Protein AF-A0A7S0AQV3-F1 (afdb_monomer_lite)

Radius of gyration: 21.34 Å; chains: 1; bounding box: 54×33×67 Å

Structure (mmCIF, N/CA/C/O backbone):
data_AF-A0A7S0AQV3-F1
#
_entry.id   AF-A0A7S0AQV3-F1
#
loop_
_atom_site.group_PDB
_atom_site.id
_atom_site.type_symbol
_atom_site.label_atom_id
_atom_site.label_alt_id
_atom_site.label_comp_id
_atom_site.label_asym_id
_atom_site.label_entity_id
_atom_site.label_seq_id
_atom_site.pdbx_PDB_ins_code
_atom_site.Cartn_x
_atom_site.Cartn_y
_atom_site.Cartn_z
_atom_site.occupancy
_atom_site.B_iso_or_equiv
_atom_site.auth_seq_id
_atom_site.auth_comp_id
_atom_site.auth_asym_id
_atom_site.auth_atom_id
_atom_site.pdbx_PDB_model_num
ATOM 1 N N . CYS A 1 1 ? 7.612 -0.243 1.350 1.00 32.38 1 CYS A N 1
ATOM 2 C CA . CYS A 1 1 ? 7.807 0.367 0.009 1.00 32.38 1 CYS A CA 1
ATOM 3 C C . CYS A 1 1 ? 8.891 1.450 0.050 1.00 32.38 1 CYS A C 1
ATOM 5 O O . CYS A 1 1 ? 8.571 2.613 -0.166 1.00 32.38 1 CYS A O 1
ATOM 7 N N . VAL A 1 2 ? 10.142 1.067 0.328 1.00 29.50 2 VAL A N 1
ATOM 8 C CA . VAL A 1 2 ? 11.289 1.998 0.429 1.00 29.50 2 VAL A CA 1
ATOM 9 C C . VAL A 1 2 ? 12.363 1.729 -0.646 1.00 29.50 2 VAL A C 1
ATOM 11 O O . VAL A 1 2 ? 13.181 2.593 -0.916 1.00 29.50 2 VAL A O 1
ATOM 14 N N . TYR A 1 3 ? 12.301 0.615 -1.382 1.00 33.31 3 TYR A N 1
ATOM 15 C CA . TYR A 1 3 ? 13.304 0.268 -2.403 1.00 33.31 3 TYR A CA 1
ATOM 16 C C . TYR A 1 3 ? 12.994 0.813 -3.810 1.00 33.31 3 TYR A C 1
ATOM 18 O O . TYR A 1 3 ? 12.842 0.055 -4.760 1.00 33.31 3 TYR A O 1
ATOM 26 N N . MET A 1 4 ? 12.879 2.136 -3.953 1.00 38.66 4 MET A N 1
ATOM 27 C CA . MET A 1 4 ? 12.979 2.804 -5.268 1.00 38.66 4 MET A CA 1
ATOM 28 C C . MET A 1 4 ? 13.816 4.094 -5.209 1.00 38.66 4 MET A C 1
ATOM 30 O O . MET A 1 4 ? 13.540 5.068 -5.901 1.00 38.66 4 MET A O 1
ATOM 34 N N . ILE A 1 5 ? 14.873 4.092 -4.396 1.00 45.81 5 ILE A N 1
ATOM 35 C CA . ILE A 1 5 ? 16.005 5.014 -4.548 1.00 45.81 5 ILE A CA 1
ATOM 36 C C . ILE A 1 5 ? 17.186 4.139 -4.957 1.00 45.81 5 ILE A C 1
ATOM 38 O O . ILE A 1 5 ? 17.877 3.578 -4.121 1.00 45.81 5 ILE A O 1
ATOM 42 N N . GLY A 1 6 ? 17.322 3.905 -6.255 1.00 38.25 6 GLY A N 1
ATOM 43 C CA . GLY A 1 6 ? 18.326 2.989 -6.795 1.00 38.25 6 GLY A CA 1
ATOM 44 C C . GLY A 1 6 ? 18.169 2.810 -8.298 1.00 38.25 6 GLY A C 1
ATOM 45 O O . GLY A 1 6 ? 18.190 1.694 -8.798 1.00 38.25 6 GLY A O 1
ATOM 46 N N . GLY A 1 7 ? 17.904 3.905 -9.011 1.00 33.47 7 GLY A N 1
ATOM 47 C CA . GLY A 1 7 ? 17.971 3.930 -10.466 1.00 33.47 7 GLY A CA 1
ATOM 48 C C . GLY A 1 7 ? 19.364 4.378 -10.876 1.00 33.47 7 GLY A C 1
ATOM 49 O O . GLY A 1 7 ? 19.662 5.568 -10.812 1.00 33.47 7 GLY A O 1
ATOM 50 N N . SER A 1 8 ? 20.216 3.431 -11.263 1.00 41.84 8 SER A N 1
ATOM 51 C CA . SER A 1 8 ? 21.506 3.720 -11.882 1.00 41.84 8 SER A CA 1
ATOM 52 C C . SER A 1 8 ? 21.294 4.415 -13.226 1.00 41.84 8 SER A C 1
ATOM 54 O O . SER A 1 8 ? 20.904 3.791 -14.209 1.00 41.84 8 SER A O 1
ATOM 56 N N . SER A 1 9 ? 21.596 5.705 -13.281 1.00 36.22 9 SER A N 1
ATOM 57 C CA . SER A 1 9 ? 21.890 6.425 -14.519 1.00 36.22 9 SER A CA 1
ATOM 58 C C . SER A 1 9 ? 23.035 7.379 -14.219 1.00 36.22 9 SER A C 1
ATOM 60 O O . SER A 1 9 ? 22.915 8.250 -13.361 1.00 36.22 9 SER A O 1
ATOM 62 N N . GLY A 1 10 ? 24.178 7.102 -14.844 1.00 33.75 10 GLY A N 1
ATOM 63 C CA . GLY A 1 10 ? 25.463 7.696 -14.515 1.00 33.75 10 GLY A CA 1
ATOM 64 C C . GLY A 1 10 ? 25.586 9.186 -14.814 1.00 33.75 10 GLY A C 1
ATOM 65 O O . GLY A 1 10 ? 24.783 9.778 -15.529 1.00 33.75 10 GLY A O 1
ATOM 66 N N . GLY A 1 11 ? 26.687 9.737 -14.301 1.00 33.75 11 GLY A N 1
ATOM 67 C CA . GLY A 1 11 ? 27.239 11.015 -14.738 1.00 33.75 11 GLY A CA 1
ATOM 68 C C . GLY A 1 11 ? 27.010 12.173 -13.775 1.00 33.75 11 GLY A C 1
ATOM 69 O O . GLY A 1 11 ? 26.167 13.014 -14.035 1.00 33.75 11 GLY A O 1
ATOM 70 N N . GLY A 1 12 ? 27.820 12.210 -12.710 1.00 37.28 12 GLY A N 1
ATOM 71 C CA . GLY A 1 12 ? 28.396 13.415 -12.096 1.00 37.28 12 GLY A CA 1
ATOM 72 C C . GLY A 1 12 ? 27.484 14.588 -11.716 1.00 37.28 12 GLY A C 1
ATOM 73 O O . GLY A 1 12 ? 27.085 15.368 -12.571 1.00 37.28 12 GLY A O 1
ATOM 74 N N . GLY A 1 13 ? 27.349 14.823 -10.407 1.00 37.41 13 GLY A N 1
ATOM 75 C CA . GLY A 1 13 ? 27.073 16.160 -9.872 1.00 37.41 13 GLY A CA 1
ATOM 76 C C . GLY A 1 13 ? 26.038 16.203 -8.753 1.00 37.41 13 GLY A C 1
ATOM 77 O O . GLY A 1 13 ? 24.846 16.191 -9.019 1.00 37.41 13 GLY A O 1
ATOM 78 N N . ASP A 1 14 ? 26.549 16.363 -7.533 1.00 39.59 14 ASP A N 1
ATOM 79 C CA . ASP A 1 14 ? 25.884 16.880 -6.331 1.00 39.59 14 ASP A CA 1
ATOM 80 C C . ASP A 1 14 ? 24.923 15.948 -5.564 1.00 39.59 14 ASP A C 1
ATOM 82 O O . ASP A 1 14 ? 23.832 15.588 -6.000 1.00 39.59 14 ASP A O 1
ATOM 86 N N . GLY A 1 15 ? 25.346 15.589 -4.346 1.00 46.06 15 GLY A N 1
ATOM 87 C CA . GLY A 1 15 ? 24.608 14.798 -3.356 1.00 46.06 15 GLY A CA 1
ATOM 88 C C . GLY A 1 15 ? 23.471 15.572 -2.684 1.00 46.06 15 GLY A C 1
ATOM 89 O O . GLY A 1 15 ? 23.308 15.512 -1.466 1.00 46.06 15 GLY A O 1
ATOM 90 N N . GLY A 1 16 ? 22.695 16.321 -3.464 1.00 49.47 16 GLY A N 1
ATOM 91 C CA . GLY A 1 16 ? 21.478 16.967 -3.000 1.00 49.47 16 GLY A CA 1
ATOM 92 C C . GLY A 1 16 ? 20.355 15.943 -2.888 1.00 49.47 16 GLY A C 1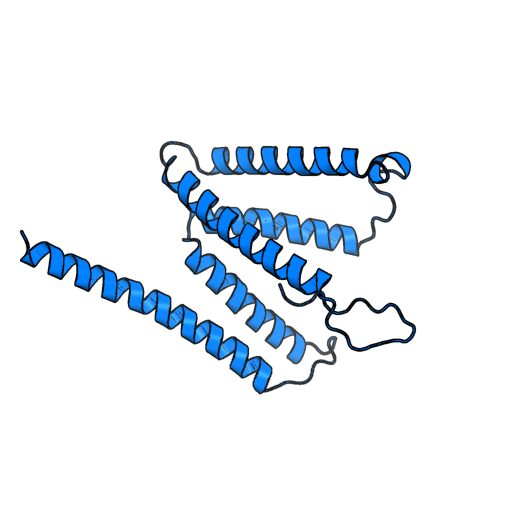
ATOM 93 O O . GLY A 1 16 ? 20.052 15.231 -3.845 1.00 49.47 16 GLY A O 1
ATOM 94 N N . ILE A 1 17 ? 19.703 15.875 -1.726 1.00 62.53 17 ILE A N 1
ATOM 95 C CA . ILE A 1 17 ? 18.463 15.108 -1.579 1.00 62.53 17 ILE A CA 1
ATOM 96 C C . ILE A 1 17 ? 17.492 15.641 -2.643 1.00 62.53 17 ILE A C 1
ATOM 98 O O . ILE A 1 17 ? 17.210 16.842 -2.632 1.00 62.53 17 ILE A O 1
ATOM 102 N N . PRO A 1 18 ? 16.968 14.812 -3.563 1.00 75.88 18 PRO A N 1
ATOM 103 C CA . PRO A 1 18 ? 16.052 15.285 -4.588 1.00 75.88 18 PRO A CA 1
ATOM 104 C C . PRO A 1 18 ? 14.748 15.713 -3.908 1.00 75.88 18 PRO A C 1
ATOM 106 O O . PRO A 1 18 ? 13.862 14.893 -3.665 1.00 75.88 18 PRO A O 1
ATOM 109 N N . ILE A 1 19 ? 14.633 17.003 -3.575 1.00 81.38 19 ILE A N 1
ATOM 110 C CA . ILE A 1 19 ? 13.515 17.595 -2.818 1.00 81.38 19 ILE A CA 1
ATOM 111 C C . ILE A 1 19 ? 12.176 17.237 -3.471 1.00 81.38 19 ILE A C 1
ATOM 113 O O . ILE A 1 19 ? 11.218 16.885 -2.784 1.00 81.38 19 ILE A O 1
ATOM 117 N N . MET A 1 20 ? 12.132 17.229 -4.806 1.00 78.00 20 MET A N 1
ATOM 118 C CA . MET A 1 20 ? 10.951 16.819 -5.566 1.00 78.00 20 MET A CA 1
ATOM 119 C C . MET A 1 20 ? 10.566 15.350 -5.316 1.00 78.00 20 MET A C 1
ATOM 121 O O . MET A 1 20 ? 9.386 15.019 -5.211 1.00 78.00 20 MET A O 1
ATOM 125 N N . GLY A 1 21 ? 11.554 14.464 -5.164 1.00 81.31 21 GLY A N 1
ATOM 126 C CA . GLY A 1 21 ? 11.341 13.068 -4.785 1.00 81.31 21 GLY A CA 1
ATOM 127 C C . GLY A 1 21 ? 10.779 12.940 -3.369 1.00 81.31 21 GLY A C 1
ATOM 128 O O . GLY A 1 21 ? 9.803 12.222 -3.162 1.00 81.31 21 GLY A O 1
ATOM 129 N N . VAL A 1 22 ? 11.327 13.691 -2.410 1.00 82.75 22 VAL A N 1
ATOM 130 C CA . VAL A 1 22 ? 10.851 13.689 -1.014 1.00 82.75 22 VAL A CA 1
ATOM 131 C C . VAL A 1 22 ? 9.403 14.172 -0.919 1.00 82.75 22 VAL A C 1
ATOM 133 O O . VAL A 1 22 ? 8.578 13.510 -0.289 1.00 82.75 22 VAL A O 1
ATOM 136 N N . ILE A 1 23 ? 9.062 15.277 -1.589 1.00 85.62 23 ILE A N 1
ATOM 137 C CA . ILE A 1 23 ? 7.692 15.812 -1.618 1.00 85.62 23 ILE A CA 1
ATOM 138 C C . ILE A 1 23 ? 6.726 14.789 -2.224 1.00 85.62 23 ILE A C 1
ATOM 140 O O . ILE A 1 23 ? 5.673 14.523 -1.644 1.00 85.62 23 ILE A O 1
ATOM 144 N N . ASN A 1 24 ? 7.097 14.159 -3.343 1.00 79.62 24 ASN A N 1
ATOM 145 C CA . ASN A 1 24 ? 6.271 13.128 -3.970 1.00 79.62 24 ASN A CA 1
ATOM 146 C C . ASN A 1 24 ? 6.055 11.918 -3.051 1.00 79.62 24 ASN A C 1
ATOM 148 O O . ASN A 1 24 ? 4.949 11.379 -3.000 1.00 79.62 24 ASN A O 1
ATOM 152 N N . VAL A 1 25 ? 7.071 11.508 -2.286 1.00 80.25 25 VAL A N 1
ATOM 153 C CA . VAL A 1 25 ? 6.940 10.420 -1.308 1.00 80.25 25 VAL A CA 1
ATOM 154 C C . VAL A 1 25 ? 5.984 10.811 -0.181 1.00 80.25 25 VAL A C 1
ATOM 156 O O . VAL A 1 25 ? 5.071 10.041 0.120 1.00 80.25 25 VAL A O 1
ATOM 159 N N . LEU A 1 26 ? 6.136 12.000 0.408 1.00 82.31 26 LEU A N 1
ATOM 160 C CA . LEU A 1 26 ? 5.265 12.476 1.489 1.00 82.31 26 LEU A CA 1
ATOM 161 C C . LEU A 1 26 ? 3.811 12.624 1.035 1.00 82.31 26 LEU A C 1
ATOM 163 O O . LEU A 1 26 ? 2.892 12.169 1.723 1.00 82.31 26 LEU A O 1
ATOM 167 N N . LEU A 1 27 ? 3.594 13.200 -0.148 1.00 84.38 27 LEU A N 1
ATOM 168 C CA . LEU A 1 27 ? 2.265 13.341 -0.734 1.00 84.38 27 LEU A CA 1
ATOM 169 C C . LEU A 1 27 ? 1.642 11.969 -0.998 1.00 84.38 27 LEU A C 1
ATOM 171 O O . LEU A 1 27 ? 0.506 11.714 -0.600 1.00 84.38 27 LEU A O 1
ATOM 175 N N . LYS A 1 28 ? 2.408 11.040 -1.577 1.00 85.56 28 LYS A N 1
ATOM 176 C CA . LYS A 1 28 ? 1.954 9.670 -1.826 1.00 85.56 28 LYS A CA 1
ATOM 177 C C . LYS A 1 28 ? 1.598 8.935 -0.535 1.00 85.56 28 LYS A C 1
ATOM 179 O O . LYS A 1 28 ? 0.583 8.244 -0.502 1.00 85.56 28 LYS A O 1
ATOM 184 N N . VAL A 1 29 ? 2.393 9.071 0.527 1.00 82.69 29 VAL A N 1
ATOM 185 C CA . VAL A 1 29 ? 2.085 8.472 1.838 1.00 82.69 29 VAL A CA 1
ATOM 186 C C . VAL A 1 29 ? 0.800 9.069 2.410 1.00 82.69 29 VAL A C 1
ATOM 188 O O . VAL A 1 29 ? -0.085 8.319 2.818 1.00 82.69 29 VAL A O 1
ATOM 191 N N . THR A 1 30 ? 0.650 10.392 2.361 1.00 84.94 30 THR A N 1
ATOM 192 C CA . THR A 1 30 ? -0.533 11.094 2.880 1.00 84.94 30 THR A CA 1
ATOM 193 C C . THR A 1 30 ? -1.807 10.663 2.152 1.00 84.94 30 THR A C 1
ATOM 195 O O . THR A 1 30 ? -2.769 10.235 2.790 1.00 84.94 30 THR A O 1
ATOM 198 N N . VAL A 1 31 ? -1.794 10.683 0.815 1.00 83.94 31 VAL A N 1
ATOM 199 C CA . VAL A 1 31 ? -2.927 10.252 -0.021 1.00 83.94 31 VAL A CA 1
ATOM 200 C C . VAL A 1 31 ? -3.230 8.766 0.186 1.00 83.94 31 VAL A C 1
ATOM 202 O O . VAL A 1 31 ? -4.393 8.385 0.293 1.00 83.94 31 VAL A O 1
ATOM 205 N N . SER A 1 32 ? -2.204 7.918 0.306 1.00 80.94 32 SER A N 1
ATOM 206 C CA . SER A 1 32 ? -2.373 6.482 0.562 1.00 80.94 32 SER A CA 1
ATOM 207 C C . SER A 1 32 ? -3.019 6.202 1.923 1.00 80.94 32 SER A C 1
ATOM 209 O O . SER A 1 32 ? -3.897 5.343 2.022 1.00 80.94 32 SER A O 1
ATOM 211 N N . CYS A 1 33 ? -2.611 6.912 2.978 1.00 81.50 33 CYS A N 1
ATOM 212 C CA . CYS A 1 33 ? -3.213 6.786 4.306 1.00 81.50 33 CYS A CA 1
ATOM 213 C C . CYS A 1 33 ? -4.654 7.303 4.314 1.00 81.50 33 CYS A C 1
ATOM 215 O O . CYS A 1 33 ? -5.542 6.619 4.817 1.00 81.50 33 CYS A O 1
ATOM 217 N N . PHE A 1 34 ? -4.905 8.458 3.696 1.00 82.44 34 PHE A N 1
ATOM 218 C CA . PHE A 1 34 ? -6.246 9.026 3.586 1.00 82.44 34 PHE A CA 1
ATOM 219 C C . PHE A 1 34 ? -7.204 8.107 2.816 1.00 82.44 34 PHE A C 1
ATOM 221 O O . PHE A 1 34 ? -8.298 7.816 3.291 1.00 82.44 34 PHE A O 1
ATOM 228 N N . CYS A 1 35 ? -6.762 7.567 1.677 1.00 81.38 35 CYS A N 1
ATOM 229 C CA . CYS A 1 35 ? -7.524 6.604 0.884 1.00 81.38 35 CYS A CA 1
ATOM 230 C C . CYS A 1 35 ? -7.846 5.330 1.678 1.00 81.38 35 CYS A C 1
ATOM 232 O O . CYS A 1 35 ? -8.969 4.832 1.616 1.00 81.38 35 CYS A O 1
ATOM 234 N N . ALA A 1 36 ? -6.894 4.826 2.470 1.00 77.44 36 ALA A N 1
ATOM 235 C CA . ALA A 1 36 ? -7.121 3.659 3.315 1.00 77.44 36 ALA A CA 1
ATOM 236 C C . ALA A 1 36 ? -8.169 3.922 4.403 1.00 77.44 36 ALA A C 1
ATOM 238 O O . ALA A 1 36 ? -9.030 3.077 4.613 1.00 77.44 36 ALA A O 1
ATOM 239 N N . VAL A 1 37 ? -8.123 5.087 5.056 1.00 80.25 37 VAL A N 1
ATOM 240 C CA . VAL A 1 37 ? -9.099 5.473 6.088 1.00 80.25 37 VAL A CA 1
ATOM 241 C C . VAL A 1 37 ? -10.484 5.701 5.486 1.00 80.25 37 VAL A C 1
ATOM 243 O O . VAL A 1 37 ? -11.473 5.247 6.053 1.00 80.25 37 VAL A O 1
ATOM 246 N N . LEU A 1 38 ? -10.574 6.364 4.329 1.00 81.00 38 LEU A N 1
ATOM 247 C CA . LEU A 1 38 ? -11.848 6.536 3.631 1.00 81.00 38 LEU A CA 1
ATOM 248 C C . LEU A 1 38 ? -12.430 5.202 3.166 1.00 81.00 38 LEU A C 1
ATOM 250 O O . LEU A 1 38 ? -13.623 4.985 3.340 1.00 81.00 38 LEU A O 1
ATOM 254 N N . SER A 1 39 ? -11.607 4.309 2.611 1.00 76.56 39 SER A N 1
ATOM 255 C CA . SER A 1 39 ? -12.063 2.982 2.176 1.00 76.56 39 SER A CA 1
ATOM 256 C C . SER A 1 39 ? -12.574 2.168 3.364 1.00 76.56 39 SER A C 1
ATOM 258 O O . SER A 1 39 ? -13.679 1.649 3.309 1.00 76.56 39 SER A O 1
ATOM 260 N N . ASP A 1 40 ? -11.820 2.140 4.467 1.00 75.50 40 ASP A N 1
ATOM 261 C CA . ASP A 1 40 ? -12.208 1.481 5.721 1.00 75.50 40 ASP A CA 1
ATOM 262 C C . ASP A 1 40 ? -13.533 2.050 6.273 1.00 75.50 40 ASP A C 1
ATOM 264 O O . ASP A 1 40 ? -14.428 1.305 6.668 1.00 75.50 40 ASP A O 1
ATOM 268 N N . LYS A 1 41 ? -13.716 3.378 6.215 1.00 78.75 41 LYS A N 1
ATOM 269 C CA . LYS A 1 41 ? -14.971 4.038 6.597 1.00 78.75 41 LYS A CA 1
ATOM 270 C C . LYS A 1 41 ? -16.139 3.628 5.694 1.00 78.75 41 LYS A C 1
ATOM 272 O O . LYS A 1 41 ? -17.151 3.161 6.200 1.00 78.75 41 LYS A O 1
ATOM 277 N N . PHE A 1 42 ? -16.011 3.776 4.374 1.00 76.56 42 PHE A N 1
ATOM 278 C CA . PHE A 1 42 ? -17.106 3.479 3.446 1.00 76.56 42 PHE A CA 1
ATOM 279 C C . PHE A 1 42 ? -17.483 1.993 3.449 1.00 76.56 42 PHE A C 1
ATOM 281 O O . PHE A 1 42 ? -18.667 1.675 3.432 1.00 76.56 42 PHE A O 1
ATOM 288 N N . MET A 1 43 ? -16.514 1.082 3.573 1.00 71.38 43 MET A N 1
ATOM 289 C CA . MET A 1 43 ? -16.796 -0.356 3.678 1.00 71.38 43 MET A CA 1
ATOM 290 C C . MET A 1 43 ? -17.565 -0.717 4.959 1.00 71.38 43 MET A C 1
ATOM 292 O O . MET A 1 43 ? -18.317 -1.689 4.982 1.00 71.38 43 MET A O 1
ATOM 296 N N . LYS A 1 44 ? -17.417 0.078 6.027 1.00 71.56 44 LYS A N 1
ATOM 297 C CA . LYS A 1 44 ? -18.148 -0.090 7.293 1.00 71.56 44 LYS A CA 1
ATOM 298 C C . LYS A 1 44 ? -19.475 0.666 7.357 1.00 71.56 44 LYS A C 1
ATOM 300 O O . LYS A 1 44 ? -20.344 0.240 8.116 1.00 71.56 44 LYS A O 1
ATOM 305 N N . ASP A 1 45 ? -19.624 1.759 6.615 1.00 73.44 45 ASP A N 1
ATOM 306 C CA . ASP A 1 45 ? -20.870 2.530 6.537 1.00 73.44 45 ASP A CA 1
ATOM 307 C C . ASP A 1 45 ? -21.905 1.822 5.640 1.00 73.44 45 ASP A C 1
ATOM 309 O O . ASP A 1 45 ? -23.095 1.855 5.937 1.00 73.44 45 ASP A O 1
ATOM 313 N N . TYR A 1 46 ? -21.461 1.099 4.606 1.00 69.06 46 TYR A N 1
ATOM 314 C CA . TYR A 1 46 ? -22.318 0.336 3.686 1.00 69.06 46 TYR A CA 1
ATOM 315 C C . TYR A 1 46 ? -22.344 -1.171 4.002 1.00 69.06 46 TYR A C 1
ATOM 317 O O . TYR A 1 46 ? -22.212 -2.007 3.112 1.00 69.06 46 TYR A O 1
ATOM 325 N N . LYS A 1 47 ? -22.501 -1.552 5.276 1.00 64.12 47 LYS A N 1
ATOM 326 C CA . LYS A 1 47 ? -22.515 -2.973 5.706 1.00 64.12 47 LYS A CA 1
ATOM 327 C C . LYS A 1 47 ? -23.602 -3.829 5.055 1.00 64.12 47 LYS A C 1
ATOM 329 O O . LYS A 1 47 ? -23.459 -5.049 5.024 1.00 64.12 47 LYS A O 1
ATOM 334 N N . ASP A 1 48 ? -24.673 -3.201 4.583 1.00 64.75 48 ASP A N 1
ATOM 335 C CA . ASP A 1 48 ? -25.794 -3.882 3.936 1.00 64.75 48 ASP A CA 1
ATOM 336 C C . ASP A 1 48 ? -25.461 -4.346 2.510 1.00 64.75 48 ASP A C 1
ATOM 338 O O . ASP A 1 48 ? -26.123 -5.235 1.974 1.00 64.75 48 ASP A O 1
ATOM 342 N N . GLU A 1 49 ? -24.414 -3.788 1.893 1.00 66.88 49 GLU A N 1
ATOM 343 C CA . GLU A 1 49 ? -23.962 -4.206 0.573 1.00 66.88 49 GLU A CA 1
ATOM 344 C C . GLU A 1 49 ? -22.859 -5.267 0.665 1.00 66.88 49 GLU A C 1
ATOM 346 O O . GLU A 1 49 ? -21.947 -5.172 1.492 1.00 66.88 49 GLU A O 1
ATOM 351 N N . PRO A 1 50 ? -22.870 -6.278 -0.218 1.00 73.19 50 PRO A N 1
ATOM 352 C CA . PRO A 1 50 ? -21.828 -7.282 -0.200 1.00 73.19 50 PRO A CA 1
ATOM 353 C C . PRO A 1 50 ? -20.466 -6.683 -0.562 1.00 73.19 50 PRO A C 1
ATOM 355 O O . PRO A 1 50 ? -20.320 -5.998 -1.576 1.00 73.19 50 PRO A O 1
ATOM 358 N N . ILE A 1 51 ? -19.436 -7.040 0.208 1.00 69.88 51 ILE A N 1
ATOM 359 C CA . ILE A 1 51 ? -18.050 -6.559 0.057 1.00 69.88 51 ILE A CA 1
ATOM 360 C C . ILE A 1 51 ? -17.538 -6.674 -1.392 1.00 69.88 51 ILE A C 1
ATOM 362 O O . ILE A 1 51 ? -16.823 -5.801 -1.878 1.00 69.88 51 ILE A O 1
ATOM 366 N N . TYR A 1 52 ? -17.923 -7.726 -2.120 1.00 71.88 52 TYR A N 1
ATOM 367 C CA . TYR A 1 52 ? -17.519 -7.918 -3.516 1.00 71.88 52 TYR A CA 1
ATOM 368 C C . TYR A 1 52 ? -18.058 -6.836 -4.465 1.00 71.88 52 TYR A C 1
ATOM 370 O O . TYR A 1 52 ? -17.367 -6.479 -5.418 1.00 71.88 52 TYR A O 1
ATOM 378 N N . VAL A 1 53 ? -19.237 -6.266 -4.201 1.00 76.25 53 VAL A N 1
ATOM 379 C CA . VAL A 1 53 ? -19.814 -5.183 -5.014 1.00 76.25 53 VAL A CA 1
ATOM 380 C C . VAL A 1 53 ? -19.025 -3.888 -4.814 1.00 76.25 53 VAL A C 1
ATOM 382 O O . VAL A 1 53 ? -18.616 -3.260 -5.791 1.00 76.25 53 VAL A O 1
ATOM 385 N N . GLN A 1 54 ? -18.715 -3.542 -3.563 1.00 72.69 54 GLN A N 1
ATOM 386 C CA . GLN A 1 54 ? -17.913 -2.359 -3.224 1.00 72.69 54 GLN A CA 1
ATOM 387 C C . GLN A 1 54 ? -16.496 -2.443 -3.805 1.00 72.69 54 GLN A C 1
ATOM 389 O O . GLN A 1 54 ? -15.963 -1.467 -4.340 1.00 72.69 54 GLN A O 1
ATOM 394 N N . LEU A 1 55 ? -15.896 -3.638 -3.768 1.00 75.12 55 LEU A N 1
ATOM 395 C CA . LEU A 1 55 ? -14.590 -3.900 -4.369 1.00 75.12 55 LEU A CA 1
ATOM 396 C C . LEU A 1 55 ? -14.590 -3.652 -5.878 1.00 75.12 55 LEU A C 1
ATOM 398 O O . LEU A 1 55 ? -13.684 -2.994 -6.395 1.00 75.12 55 LEU A O 1
ATOM 402 N N . VAL A 1 56 ? -15.604 -4.154 -6.585 1.00 80.38 56 VAL A N 1
ATOM 403 C CA . VAL A 1 56 ? -15.725 -3.966 -8.035 1.00 80.38 56 VAL A CA 1
ATOM 404 C C . VAL A 1 56 ? -15.924 -2.491 -8.373 1.00 80.38 56 VAL A C 1
ATOM 406 O O . VAL A 1 56 ? -15.209 -1.982 -9.233 1.00 80.38 56 VAL A O 1
ATOM 409 N N . GLN A 1 57 ? -16.799 -1.773 -7.662 1.00 81.94 57 GLN A N 1
ATOM 410 C CA . GLN A 1 57 ? -17.018 -0.336 -7.877 1.00 81.94 57 GLN A CA 1
ATOM 411 C C . GLN A 1 57 ? -15.719 0.468 -7.736 1.00 81.94 57 GLN A C 1
ATOM 413 O O . GLN A 1 57 ? -15.396 1.295 -8.594 1.00 81.94 57 GLN A O 1
ATOM 418 N N . PHE A 1 58 ? -14.919 0.174 -6.708 1.00 79.06 58 PHE A N 1
ATOM 419 C CA . PHE A 1 58 ? -13.633 0.836 -6.514 1.00 79.06 58 PHE A CA 1
ATOM 420 C C . PHE A 1 58 ? -12.637 0.515 -7.637 1.00 79.06 58 PHE A C 1
ATOM 422 O O . PHE A 1 58 ? -11.923 1.398 -8.114 1.00 79.06 58 PHE A O 1
ATOM 429 N N . LYS A 1 59 ? -12.584 -0.740 -8.105 1.00 81.50 59 LYS A N 1
ATOM 430 C CA . LYS A 1 59 ? -11.713 -1.131 -9.227 1.00 81.50 59 LYS A CA 1
ATOM 431 C C . LYS A 1 59 ? -12.165 -0.522 -10.553 1.00 81.50 59 LYS A C 1
ATOM 433 O O . LYS A 1 59 ? -11.306 -0.125 -11.336 1.00 81.50 59 LYS A O 1
ATOM 438 N N . CYS A 1 60 ? -13.467 -0.377 -10.780 1.00 84.25 60 CYS A N 1
ATOM 439 C CA . CYS A 1 60 ? -14.009 0.329 -11.938 1.00 84.25 60 CYS A CA 1
ATOM 440 C C . CYS A 1 60 ? -13.614 1.811 -11.923 1.00 84.25 60 CYS A C 1
ATOM 442 O O . CYS A 1 60 ? -13.099 2.306 -12.924 1.00 84.25 60 CYS A O 1
ATOM 444 N N . ALA A 1 61 ? -13.761 2.498 -10.785 1.00 84.19 61 ALA A N 1
ATOM 445 C CA . ALA A 1 61 ? -13.329 3.889 -10.639 1.00 84.19 61 ALA A CA 1
ATOM 446 C C . ALA A 1 61 ? -11.812 4.046 -10.843 1.00 84.19 61 ALA A C 1
ATOM 448 O O . ALA A 1 61 ? -11.352 4.967 -11.525 1.00 84.19 61 ALA A O 1
ATOM 449 N N . TRP A 1 62 ? -11.022 3.111 -10.310 1.00 83.19 62 TRP A N 1
ATOM 450 C CA . TRP A 1 62 ? -9.574 3.100 -10.497 1.00 83.19 62 TRP A CA 1
ATOM 451 C C . TRP A 1 62 ? -9.181 2.884 -11.964 1.00 83.19 62 TRP A C 1
ATOM 453 O O . TRP A 1 62 ? -8.346 3.619 -12.487 1.00 83.19 62 TRP A O 1
ATOM 463 N N . CYS A 1 63 ? -9.818 1.930 -12.646 1.00 85.75 63 CYS A N 1
ATOM 464 C CA . CYS A 1 63 ? -9.606 1.668 -14.067 1.00 85.75 63 CYS A CA 1
ATOM 465 C C . CYS A 1 63 ? -9.967 2.888 -14.924 1.00 85.75 63 CYS A C 1
ATOM 467 O O . CYS A 1 63 ? -9.163 3.299 -15.756 1.00 85.75 63 CYS A O 1
ATOM 469 N N . ALA A 1 64 ? -11.114 3.523 -14.665 1.00 87.50 64 ALA A N 1
ATOM 470 C CA . ALA A 1 64 ? -11.526 4.743 -15.356 1.00 87.50 64 ALA A CA 1
ATOM 471 C C . ALA A 1 64 ? -10.509 5.882 -15.169 1.00 87.50 64 ALA A C 1
ATOM 473 O O . ALA A 1 64 ? -10.165 6.572 -16.126 1.00 87.50 64 ALA A O 1
ATOM 474 N N . THR A 1 65 ? -9.970 6.036 -13.956 1.00 84.94 65 THR A N 1
ATOM 475 C CA . THR A 1 65 ? -8.940 7.042 -13.657 1.00 84.94 65 THR A CA 1
ATOM 476 C C . THR A 1 65 ? -7.638 6.754 -14.405 1.00 84.94 65 THR A C 1
ATOM 478 O O . THR A 1 65 ? -7.055 7.662 -14.994 1.00 84.94 65 THR A O 1
ATOM 481 N N . ILE A 1 66 ? -7.185 5.495 -14.424 1.00 84.94 66 ILE A N 1
ATOM 482 C CA . ILE A 1 66 ? -5.991 5.095 -15.183 1.00 84.94 66 ILE A CA 1
ATOM 483 C C . ILE A 1 66 ? -6.204 5.359 -16.673 1.00 84.94 66 ILE A C 1
ATOM 485 O O . ILE A 1 66 ? -5.340 5.956 -17.306 1.00 84.94 66 ILE A O 1
ATOM 489 N N . LEU A 1 67 ? -7.355 4.975 -17.228 1.00 84.75 67 LEU A N 1
ATOM 490 C CA . LEU A 1 67 ? -7.679 5.229 -18.630 1.00 84.75 67 LEU A CA 1
ATOM 491 C C . LEU A 1 67 ? -7.638 6.726 -18.946 1.00 84.75 67 LEU A C 1
ATOM 493 O O . LEU A 1 67 ? -6.958 7.119 -19.891 1.00 84.75 67 LEU A O 1
ATOM 497 N N . ALA A 1 68 ? -8.264 7.570 -18.123 1.00 86.44 68 ALA A N 1
ATOM 498 C CA . ALA A 1 68 ? -8.198 9.021 -18.282 1.00 86.44 68 ALA A CA 1
ATOM 499 C C . ALA A 1 68 ? -6.748 9.540 -18.273 1.00 86.44 68 ALA A C 1
ATOM 501 O O . ALA A 1 68 ? -6.373 10.332 -19.136 1.00 86.44 68 ALA A O 1
ATOM 502 N N . LEU A 1 69 ? -5.902 9.040 -17.365 1.00 83.50 69 LEU A N 1
ATOM 503 C CA . LEU A 1 69 ? -4.480 9.394 -17.320 1.00 83.50 69 LEU A CA 1
ATOM 504 C C . LEU A 1 69 ? -3.722 8.966 -18.587 1.00 83.50 69 LEU A C 1
ATOM 506 O O . LEU A 1 69 ? -2.896 9.736 -19.073 1.00 83.50 69 LEU A O 1
ATOM 510 N N . THR A 1 70 ? -4.025 7.798 -19.168 1.00 82.88 70 THR A N 1
ATOM 511 C CA . THR A 1 70 ? -3.389 7.372 -20.433 1.00 82.88 70 THR A CA 1
ATOM 512 C C . THR A 1 70 ? -3.738 8.283 -21.610 1.00 82.88 70 THR A C 1
ATOM 514 O O . THR A 1 70 ? -2.913 8.468 -22.505 1.00 82.88 70 THR A O 1
ATOM 517 N N . PHE A 1 71 ? -4.935 8.883 -21.610 1.00 81.38 71 PHE A N 1
ATOM 518 C CA . PHE A 1 71 ? -5.332 9.861 -22.626 1.00 81.38 71 PHE A CA 1
ATOM 519 C C . PHE A 1 71 ? -4.662 11.222 -22.423 1.00 81.38 71 PHE A C 1
ATOM 521 O O . PHE A 1 71 ? -4.318 11.869 -23.407 1.00 81.38 71 PHE A O 1
ATOM 528 N N . ILE A 1 72 ? -4.437 11.638 -21.172 1.00 84.50 72 ILE A N 1
ATOM 529 C CA . ILE A 1 72 ? -3.740 12.894 -20.847 1.00 84.50 72 ILE A CA 1
ATOM 530 C C . ILE A 1 72 ? -2.257 12.821 -21.236 1.00 84.50 72 ILE A C 1
ATOM 532 O O . ILE A 1 72 ? -1.713 13.793 -21.751 1.00 84.50 72 ILE A O 1
ATOM 536 N N . ASP A 1 73 ? -1.606 11.676 -21.019 1.00 79.06 73 ASP A N 1
ATOM 537 C CA . ASP A 1 73 ? -0.211 11.469 -21.425 1.00 79.06 73 ASP A CA 1
ATOM 538 C C . ASP A 1 73 ? -0.055 11.418 -22.958 1.00 79.06 73 ASP A C 1
ATOM 540 O O . ASP A 1 73 ? 0.935 11.907 -23.501 1.00 79.06 73 ASP A O 1
ATOM 544 N N . GLY A 1 74 ? -1.036 10.852 -23.677 1.00 65.62 74 GLY A N 1
ATOM 545 C CA . GLY A 1 74 ? -1.121 10.817 -25.148 1.00 65.62 74 GLY A CA 1
ATOM 546 C C . GLY A 1 74 ? -0.077 9.926 -25.843 1.00 65.62 74 GLY A C 1
ATOM 547 O O . GLY A 1 74 ? -0.385 9.239 -26.819 1.00 65.62 74 GLY A O 1
ATOM 548 N N . LYS A 1 75 ? 1.141 9.847 -25.299 1.00 73.25 75 LYS A N 1
ATOM 549 C CA . LYS A 1 75 ? 2.267 9.032 -25.781 1.00 73.25 75 LYS A CA 1
ATOM 550 C C . LYS A 1 75 ? 1.983 7.538 -25.719 1.00 73.25 75 LYS A C 1
ATOM 552 O O . LYS A 1 75 ? 2.444 6.797 -26.585 1.00 73.25 75 LYS A O 1
ATOM 557 N N . THR A 1 76 ? 1.207 7.111 -24.725 1.00 74.44 76 THR A N 1
ATOM 558 C CA . THR A 1 76 ? 0.782 5.715 -24.551 1.00 74.44 76 THR A CA 1
ATOM 559 C C . THR A 1 76 ? -0.005 5.200 -25.767 1.00 74.44 76 THR A C 1
ATOM 561 O O . THR A 1 76 ? 0.182 4.065 -26.197 1.00 74.44 76 THR A O 1
ATOM 564 N N . TRP A 1 77 ? -0.849 6.044 -26.369 1.00 77.69 77 TRP A N 1
ATOM 565 C CA . TRP A 1 77 ? -1.659 5.671 -27.534 1.00 77.69 77 TRP A CA 1
ATOM 566 C C . TRP A 1 77 ? -0.928 5.881 -28.862 1.00 77.69 77 TRP A C 1
ATOM 568 O O . TRP A 1 77 ? -1.144 5.118 -29.798 1.00 77.69 77 TRP A O 1
ATOM 578 N N . GLN A 1 78 ? -0.026 6.865 -28.938 1.00 78.19 78 GLN A N 1
ATOM 579 C CA . GLN A 1 78 ? 0.757 7.142 -30.149 1.00 78.19 78 GLN A CA 1
ATOM 580 C C . GLN A 1 78 ? 1.854 6.105 -30.414 1.00 78.19 78 GLN A C 1
ATOM 582 O O . GLN A 1 78 ? 2.068 5.725 -31.561 1.00 78.19 78 GLN A O 1
ATOM 587 N N . ASN A 1 79 ? 2.533 5.626 -29.369 1.00 78.44 79 ASN A N 1
ATOM 588 C CA . ASN A 1 79 ? 3.617 4.650 -29.509 1.00 78.44 79 ASN A CA 1
ATOM 589 C C . ASN A 1 79 ? 3.130 3.193 -29.445 1.00 78.44 79 ASN A C 1
ATOM 591 O O . ASN A 1 79 ? 3.919 2.284 -29.689 1.00 78.44 79 ASN A O 1
ATOM 595 N N . GLY A 1 80 ? 1.853 2.967 -29.119 1.00 74.94 80 GLY A N 1
ATOM 596 C CA . GLY A 1 80 ? 1.263 1.652 -28.865 1.00 74.94 80 GLY A CA 1
ATOM 597 C C . GLY A 1 80 ? 1.293 1.269 -27.380 1.00 74.94 80 GLY A C 1
ATOM 598 O O . GLY A 1 80 ? 2.316 1.382 -26.711 1.00 74.94 80 GLY A O 1
ATOM 599 N N . PHE A 1 81 ? 0.164 0.766 -26.868 1.00 77.88 81 PHE A N 1
ATOM 600 C CA . PHE A 1 81 ? -0.045 0.484 -25.438 1.00 77.88 81 PHE A CA 1
ATOM 601 C C . PHE A 1 81 ? 0.942 -0.542 -24.849 1.00 77.88 81 PHE A C 1
ATOM 603 O O . PHE A 1 81 ? 1.322 -0.463 -23.681 1.00 77.88 81 PHE A O 1
ATOM 610 N N . PHE A 1 82 ? 1.367 -1.507 -25.666 1.00 81.81 82 PHE A N 1
ATOM 611 C CA . PHE A 1 82 ? 2.256 -2.598 -25.257 1.00 81.81 82 PHE A CA 1
ATOM 612 C C . PHE A 1 82 ? 3.732 -2.356 -25.604 1.00 81.81 82 PHE A C 1
ATOM 614 O O . PHE A 1 82 ? 4.578 -3.231 -25.415 1.00 81.81 82 PHE A O 1
ATOM 621 N N . THR A 1 83 ? 4.071 -1.169 -26.098 1.00 78.88 83 THR A N 1
ATOM 622 C CA . THR A 1 83 ? 5.443 -0.846 -26.487 1.00 78.88 83 THR A CA 1
ATOM 623 C C . THR A 1 83 ? 6.325 -0.710 -25.245 1.00 78.88 83 THR A C 1
ATOM 625 O O . THR A 1 83 ? 5.993 0.009 -24.308 1.00 78.88 83 THR A O 1
ATOM 628 N N . GLY A 1 84 ? 7.447 -1.437 -25.211 1.00 79.94 84 GLY A N 1
ATOM 629 C CA . GLY A 1 84 ? 8.361 -1.460 -24.060 1.00 79.94 84 GLY A CA 1
ATOM 630 C C . GLY A 1 84 ? 7.950 -2.403 -22.922 1.00 79.94 84 GLY A C 1
ATOM 631 O O . GLY A 1 84 ? 8.561 -2.379 -21.852 1.00 79.94 84 GLY A O 1
ATOM 632 N N . TRP A 1 85 ? 6.941 -3.257 -23.126 1.00 84.88 85 TRP A N 1
ATOM 633 C CA . TRP A 1 85 ? 6.609 -4.296 -22.155 1.00 84.88 85 TRP A CA 1
ATOM 634 C C . TRP A 1 85 ? 7.694 -5.371 -22.138 1.00 84.88 85 TRP A C 1
ATOM 636 O O . TRP A 1 85 ? 7.899 -6.099 -23.105 1.00 84.88 85 TRP A O 1
ATOM 646 N N . SER A 1 86 ? 8.384 -5.473 -21.007 1.00 86.81 86 SER A N 1
ATOM 647 C CA . SER A 1 86 ? 9.339 -6.541 -20.724 1.00 86.81 86 SER A CA 1
ATOM 648 C C . SER A 1 86 ? 8.728 -7.555 -19.752 1.00 86.81 86 SER A C 1
ATOM 650 O O . SER A 1 86 ? 7.717 -7.276 -19.100 1.00 86.81 86 SER A O 1
ATOM 652 N N . GLY A 1 87 ? 9.371 -8.715 -19.581 1.00 83.62 87 GLY A N 1
ATOM 653 C CA . GLY A 1 87 ? 8.983 -9.679 -18.541 1.00 83.62 87 GLY A CA 1
ATOM 654 C C . GLY A 1 87 ? 8.972 -9.067 -17.131 1.00 83.62 87 GLY A C 1
ATOM 655 O O . GLY A 1 87 ? 8.131 -9.425 -16.310 1.00 83.62 87 GLY A O 1
ATOM 656 N N . VAL A 1 88 ? 9.824 -8.066 -16.874 1.00 85.88 88 VAL A N 1
ATOM 657 C CA . VAL A 1 88 ? 9.832 -7.295 -15.620 1.00 85.88 88 VAL A CA 1
ATOM 658 C C . VAL A 1 88 ? 8.581 -6.424 -15.508 1.00 85.88 88 VAL A C 1
ATOM 660 O O . VAL A 1 88 ? 7.946 -6.411 -14.459 1.00 85.88 88 VAL A O 1
ATOM 663 N N . THR A 1 89 ? 8.167 -5.753 -16.588 1.00 85.25 89 THR A N 1
ATOM 664 C CA . THR A 1 89 ? 6.933 -4.946 -16.620 1.00 85.25 89 THR A CA 1
ATOM 665 C C . THR A 1 89 ? 5.705 -5.802 -16.300 1.00 85.25 89 THR A C 1
ATOM 667 O O . THR A 1 89 ? 4.868 -5.406 -15.488 1.00 85.25 89 THR A O 1
ATOM 670 N N . VAL A 1 90 ? 5.631 -7.011 -16.868 1.00 87.06 90 VAL A N 1
ATOM 671 C CA . VAL A 1 90 ? 4.563 -7.986 -16.579 1.00 87.06 90 VAL A CA 1
ATOM 672 C C . VAL A 1 90 ? 4.637 -8.483 -15.132 1.00 87.06 90 VAL A C 1
ATOM 674 O O . VAL A 1 90 ? 3.607 -8.586 -14.462 1.00 87.06 90 VAL A O 1
ATOM 677 N N . GLY A 1 91 ? 5.839 -8.742 -14.613 1.00 86.00 91 GLY A N 1
ATOM 678 C CA . GLY A 1 91 ? 6.049 -9.128 -13.216 1.00 86.00 91 GLY A CA 1
ATOM 679 C C . GLY A 1 91 ? 5.598 -8.046 -12.230 1.00 86.00 91 GLY A C 1
ATOM 680 O O . GLY A 1 91 ? 4.896 -8.339 -11.258 1.00 86.00 91 GLY A O 1
ATOM 681 N N . VAL A 1 92 ? 5.920 -6.781 -12.512 1.00 85.62 92 VAL A N 1
ATOM 682 C CA . VAL A 1 92 ? 5.468 -5.62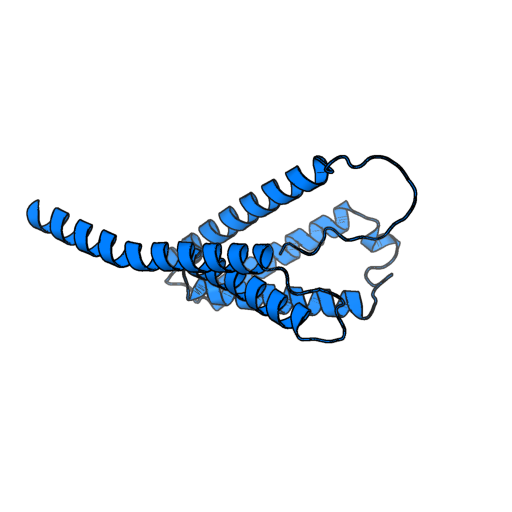6 -11.726 1.00 85.62 92 VAL A CA 1
ATOM 683 C C . VAL A 1 92 ? 3.950 -5.489 -11.813 1.00 85.62 92 VAL A C 1
ATOM 685 O O . VAL A 1 92 ? 3.298 -5.408 -10.775 1.00 85.62 92 VAL A O 1
ATOM 688 N N . LEU A 1 93 ? 3.361 -5.545 -13.010 1.00 85.25 93 LEU A N 1
ATOM 689 C CA . LEU A 1 93 ? 1.907 -5.488 -13.193 1.00 85.25 93 LEU A CA 1
ATOM 690 C C . LEU A 1 93 ? 1.186 -6.575 -12.385 1.00 85.25 93 LEU A C 1
ATOM 692 O O . LEU A 1 93 ? 0.221 -6.291 -11.671 1.00 85.25 93 LEU A O 1
ATOM 696 N N . THR A 1 94 ? 1.677 -7.810 -12.464 1.00 86.25 94 THR A N 1
ATOM 697 C CA . THR A 1 94 ? 1.110 -8.955 -11.743 1.00 86.25 94 THR A CA 1
ATOM 698 C C . THR A 1 94 ? 1.219 -8.744 -10.235 1.00 86.25 94 THR A C 1
ATOM 700 O O . THR A 1 94 ? 0.225 -8.866 -9.519 1.00 86.25 94 THR A O 1
ATOM 703 N N . SER A 1 95 ? 2.390 -8.322 -9.752 1.00 84.69 95 SER A N 1
ATOM 704 C CA . SER A 1 95 ? 2.633 -8.055 -8.330 1.00 84.69 95 SER A CA 1
ATOM 705 C C . SER A 1 95 ? 1.738 -6.939 -7.789 1.00 84.69 95 SER A C 1
ATOM 707 O O . SER A 1 95 ? 1.161 -7.069 -6.710 1.00 84.69 95 SER A O 1
ATOM 709 N N . PHE A 1 96 ? 1.567 -5.851 -8.545 1.00 80.94 96 PHE A N 1
ATOM 710 C CA . PHE A 1 96 ? 0.677 -4.749 -8.178 1.00 80.94 96 PHE A CA 1
ATOM 711 C C . PHE A 1 96 ? -0.796 -5.147 -8.222 1.00 80.94 96 PHE A C 1
ATOM 713 O O . PHE A 1 96 ? -1.571 -4.684 -7.385 1.00 80.94 96 PHE A O 1
ATOM 720 N N . THR A 1 97 ? -1.183 -6.023 -9.149 1.00 83.50 97 THR A N 1
ATOM 721 C CA . THR A 1 97 ? -2.546 -6.556 -9.222 1.00 83.50 97 THR A CA 1
ATOM 722 C C . THR A 1 97 ? -2.841 -7.403 -7.991 1.00 83.50 97 THR A C 1
ATOM 724 O O . THR A 1 97 ? -3.767 -7.083 -7.248 1.00 83.50 97 THR A O 1
ATOM 727 N N . VAL A 1 98 ? -2.011 -8.412 -7.706 1.00 85.56 98 VAL A N 1
ATOM 728 C CA . VAL A 1 98 ? -2.163 -9.273 -6.522 1.00 85.56 98 VAL A CA 1
ATOM 729 C C . VAL A 1 98 ? -2.167 -8.433 -5.250 1.00 85.56 98 VAL A C 1
ATOM 731 O O . VAL A 1 98 ? -3.104 -8.522 -4.462 1.00 85.56 98 VAL A O 1
ATOM 734 N N . LYS A 1 99 ? -1.188 -7.535 -5.087 1.00 82.81 99 LYS A N 1
ATOM 735 C CA . LYS A 1 99 ? -1.145 -6.608 -3.952 1.00 82.81 99 LYS A CA 1
ATOM 736 C C . LYS A 1 99 ? -2.432 -5.793 -3.850 1.00 82.81 99 LYS A C 1
ATOM 738 O O . LYS A 1 99 ? -3.023 -5.710 -2.781 1.00 82.81 99 LYS A O 1
ATOM 743 N N . GLY A 1 100 ? -2.884 -5.203 -4.951 1.00 77.81 100 GLY A N 1
ATOM 744 C CA . GLY A 1 100 ? -4.050 -4.332 -4.978 1.00 77.81 100 GLY A CA 1
ATOM 745 C C . GLY A 1 100 ? -5.366 -5.039 -4.654 1.00 77.81 100 GLY A C 1
ATOM 746 O O . GLY A 1 100 ? -6.281 -4.371 -4.175 1.00 77.81 100 GLY A O 1
ATOM 747 N N . TRP A 1 101 ? -5.493 -6.338 -4.926 1.00 81.19 101 TRP A N 1
ATOM 748 C CA . TRP A 1 101 ? -6.652 -7.145 -4.530 1.00 81.19 101 TRP A CA 1
ATOM 749 C C . TRP A 1 101 ? -6.523 -7.634 -3.084 1.00 81.19 101 TRP A C 1
ATOM 751 O O . TRP A 1 101 ? -7.452 -7.445 -2.300 1.00 81.19 101 TRP A O 1
ATOM 761 N N . SER A 1 102 ? -5.354 -8.148 -2.692 1.00 79.88 102 SER A N 1
ATOM 762 C CA . SER A 1 102 ? -5.095 -8.610 -1.325 1.00 79.88 102 SER A CA 1
ATOM 763 C C . SER A 1 102 ? -5.214 -7.488 -0.296 1.00 79.88 102 SER A C 1
ATOM 765 O O . SER A 1 102 ? -5.831 -7.682 0.742 1.00 79.88 102 SER A O 1
ATOM 767 N N . THR A 1 103 ? -4.686 -6.289 -0.569 1.00 74.00 103 THR A N 1
ATOM 768 C CA . THR A 1 103 ? -4.800 -5.138 0.345 1.00 74.00 103 THR A CA 1
ATOM 769 C C . THR A 1 103 ? -6.250 -4.703 0.534 1.00 74.00 103 THR A C 1
ATOM 771 O O . THR A 1 103 ? -6.644 -4.350 1.637 1.00 74.00 103 THR A O 1
ATOM 774 N N . MET A 1 104 ? -7.042 -4.742 -0.531 1.00 70.25 104 MET A N 1
ATOM 775 C CA . MET A 1 104 ? -8.461 -4.402 -0.500 1.00 70.25 104 MET A CA 1
ATOM 776 C C . MET A 1 104 ? -9.273 -5.423 0.307 1.00 70.25 104 MET A C 1
ATOM 778 O O . MET A 1 104 ? -10.092 -5.049 1.138 1.00 70.25 104 MET A O 1
ATOM 782 N N . TYR A 1 105 ? -8.986 -6.712 0.118 1.00 73.19 105 TYR A N 1
ATOM 783 C CA . TYR A 1 105 ? -9.583 -7.785 0.910 1.00 73.19 105 TYR A CA 1
ATOM 784 C C . TYR A 1 105 ? -9.169 -7.709 2.385 1.00 73.19 105 TYR A C 1
ATOM 786 O O . TYR A 1 105 ? -10.004 -7.850 3.273 1.00 73.19 105 TYR A O 1
ATOM 794 N N . LEU A 1 106 ? -7.895 -7.410 2.660 1.00 71.50 106 LEU A N 1
ATOM 795 C CA . LEU A 1 106 ? -7.413 -7.182 4.019 1.00 71.50 106 LEU A CA 1
ATOM 796 C C . LEU A 1 106 ? -8.101 -5.981 4.662 1.00 71.50 106 LEU A C 1
ATOM 798 O O . LEU A 1 106 ? -8.470 -6.099 5.813 1.00 71.50 106 LEU A O 1
ATOM 802 N N . LEU A 1 107 ? -8.327 -4.873 3.952 1.00 68.00 107 LEU A N 1
ATOM 803 C CA . LEU A 1 107 ? -9.082 -3.730 4.490 1.00 68.00 107 LEU A CA 1
ATOM 804 C C . LEU A 1 107 ? -10.560 -4.054 4.746 1.00 68.00 107 LEU A C 1
ATOM 806 O O . LEU A 1 107 ? -11.167 -3.460 5.628 1.00 68.00 107 LEU A O 1
ATOM 810 N N . ALA A 1 108 ? -11.135 -5.002 4.004 1.00 67.06 108 ALA A N 1
ATOM 811 C CA . ALA A 1 108 ? -12.503 -5.451 4.241 1.00 67.06 108 ALA A CA 1
ATOM 812 C C . ALA A 1 108 ? -12.658 -6.232 5.559 1.00 67.06 108 ALA A C 1
ATOM 814 O O . ALA A 1 108 ? -13.746 -6.266 6.128 1.00 67.06 108 ALA A O 1
ATOM 815 N N . ILE A 1 109 ? -11.590 -6.894 6.019 1.00 67.69 109 ILE A N 1
ATOM 816 C CA . ILE A 1 109 ? -11.622 -7.826 7.161 1.00 67.69 109 ILE A CA 1
ATOM 817 C C . ILE A 1 109 ? -10.843 -7.276 8.368 1.00 67.69 109 ILE A C 1
ATOM 819 O O . ILE A 1 109 ? -11.182 -7.568 9.512 1.00 67.69 109 ILE A O 1
ATOM 823 N N . LEU A 1 110 ? -9.794 -6.489 8.129 1.00 65.38 110 LEU A N 1
ATOM 824 C CA . LEU A 1 110 ? -8.878 -5.918 9.113 1.00 65.38 110 LEU A CA 1
ATOM 825 C C . LEU A 1 110 ? -8.910 -4.384 9.029 1.00 65.38 110 LEU A C 1
ATOM 827 O O . LEU A 1 110 ? -8.936 -3.805 7.946 1.00 65.38 110 LEU A O 1
ATOM 831 N N . ASP A 1 111 ? -8.797 -3.720 10.180 1.00 69.94 111 ASP A N 1
ATOM 832 C CA . ASP A 1 111 ? -8.674 -2.261 10.247 1.00 69.94 111 ASP A CA 1
ATOM 833 C C . ASP A 1 111 ? -7.437 -1.739 9.497 1.00 69.94 111 ASP A C 1
ATOM 835 O O . ASP A 1 111 ? -6.373 -2.371 9.452 1.00 69.94 111 ASP A O 1
ATOM 839 N N . SER A 1 112 ? -7.527 -0.493 9.028 1.00 69.81 112 SER A N 1
ATOM 840 C CA . SER A 1 112 ? -6.417 0.256 8.416 1.00 69.81 112 SER A CA 1
ATOM 841 C C . SER A 1 112 ? -5.110 0.266 9.240 1.00 69.81 112 SER A C 1
ATOM 843 O O . SER A 1 112 ? -4.023 0.347 8.662 1.00 69.81 112 SER A O 1
ATOM 845 N N . VAL A 1 113 ? -5.186 0.110 10.569 1.00 68.81 113 VAL A N 1
ATOM 846 C CA . VAL A 1 113 ? -4.023 -0.019 11.471 1.00 68.81 113 VAL A CA 1
ATOM 847 C C . VAL A 1 113 ? -3.299 -1.356 11.296 1.00 68.81 113 VAL A C 1
ATOM 849 O O . VAL A 1 113 ? -2.071 -1.376 11.213 1.00 68.81 113 VAL A O 1
ATOM 852 N N . LEU A 1 114 ? -4.032 -2.470 11.205 1.00 67.44 114 LEU A N 1
ATOM 853 C CA . LEU A 1 114 ? -3.435 -3.798 11.041 1.00 67.44 114 LEU A CA 1
ATOM 854 C C . LEU A 1 114 ? -2.751 -3.941 9.674 1.00 67.44 114 LEU A C 1
ATOM 856 O O . LEU A 1 114 ? -1.712 -4.590 9.568 1.00 67.44 114 LEU A O 1
ATOM 860 N N . LYS A 1 115 ? -3.273 -3.270 8.640 1.00 72.88 115 LYS A N 1
ATOM 861 C CA . LYS A 1 115 ? -2.614 -3.184 7.329 1.00 72.88 115 LYS A CA 1
ATOM 862 C C . LYS A 1 115 ? -1.212 -2.571 7.436 1.00 72.88 115 LYS A C 1
ATOM 864 O O . LYS A 1 115 ? -0.267 -3.106 6.860 1.00 72.88 115 LYS A O 1
ATOM 869 N N . ASN A 1 116 ? -1.066 -1.473 8.181 1.00 73.88 116 ASN A N 1
ATOM 870 C CA . ASN A 1 116 ? 0.227 -0.802 8.339 1.00 73.88 116 ASN A CA 1
ATOM 871 C C . ASN A 1 116 ? 1.244 -1.686 9.086 1.00 73.88 116 ASN A C 1
ATOM 873 O O . ASN A 1 116 ? 2.427 -1.654 8.755 1.00 73.88 116 ASN A O 1
ATOM 877 N N . ILE A 1 117 ? 0.790 -2.521 10.032 1.00 73.12 117 ILE A N 1
ATOM 878 C CA . ILE A 1 117 ? 1.631 -3.545 10.679 1.00 73.12 117 ILE A CA 1
ATOM 879 C C . ILE A 1 117 ? 2.095 -4.574 9.658 1.00 73.12 117 ILE A C 1
ATOM 881 O O . ILE A 1 117 ? 3.288 -4.836 9.566 1.00 73.12 117 ILE A O 1
ATOM 885 N N . GLY A 1 118 ? 1.169 -5.116 8.862 1.00 73.81 118 GLY A N 1
ATOM 886 C CA . GLY A 1 118 ? 1.491 -6.109 7.840 1.00 73.81 118 GLY A CA 1
ATOM 887 C C . GLY A 1 118 ? 2.527 -5.603 6.834 1.00 73.81 118 GLY A C 1
ATOM 888 O O . GLY A 1 118 ? 3.463 -6.325 6.498 1.00 73.81 118 GLY A O 1
ATOM 889 N N . GLU A 1 119 ? 2.420 -4.343 6.400 1.00 77.06 119 GLU A N 1
ATOM 890 C CA . GLU A 1 119 ? 3.423 -3.734 5.519 1.00 77.06 119 GLU A CA 1
ATOM 891 C C . GLU A 1 119 ? 4.789 -3.563 6.204 1.00 77.06 119 GLU A C 1
ATOM 893 O O . GLU A 1 119 ? 5.812 -3.798 5.561 1.00 77.06 119 GLU A O 1
ATOM 898 N N . ALA A 1 120 ? 4.830 -3.200 7.492 1.00 74.62 120 ALA A N 1
ATOM 899 C CA . ALA A 1 120 ? 6.076 -3.087 8.253 1.00 74.62 120 ALA A CA 1
ATOM 900 C C . ALA A 1 120 ? 6.742 -4.455 8.485 1.00 74.62 120 ALA A C 1
ATOM 902 O O . ALA A 1 120 ? 7.947 -4.601 8.288 1.00 74.62 120 ALA A O 1
ATOM 903 N N . THR A 1 121 ? 5.962 -5.483 8.826 1.00 77.44 121 THR A N 1
ATOM 904 C CA . THR A 1 121 ? 6.460 -6.857 8.979 1.00 77.44 121 THR A CA 1
ATOM 905 C C . THR A 1 121 ? 6.966 -7.420 7.652 1.00 77.44 121 THR A C 1
ATOM 907 O O . THR A 1 121 ? 8.007 -8.069 7.625 1.00 77.44 121 THR A O 1
ATOM 910 N N . ALA A 1 122 ? 6.299 -7.127 6.530 1.00 81.31 122 ALA A N 1
ATOM 911 C CA . ALA A 1 122 ? 6.774 -7.539 5.210 1.00 81.31 122 ALA A CA 1
ATOM 912 C C . ALA A 1 122 ? 8.150 -6.939 4.872 1.00 81.31 122 ALA A C 1
ATOM 914 O O . ALA A 1 122 ? 8.976 -7.624 4.276 1.00 81.31 122 ALA A O 1
ATOM 915 N N . VAL A 1 123 ? 8.429 -5.694 5.283 1.00 78.81 123 VAL A N 1
ATOM 916 C CA . VAL A 1 123 ? 9.760 -5.079 5.111 1.00 78.81 123 VAL A CA 1
ATOM 917 C C . VAL A 1 123 ? 10.832 -5.851 5.879 1.00 78.81 123 VAL A C 1
ATOM 919 O O . VAL A 1 123 ? 11.906 -6.075 5.330 1.00 78.81 123 VAL A O 1
ATOM 922 N N . LEU A 1 124 ? 10.536 -6.324 7.094 1.00 75.56 124 LEU A N 1
ATOM 923 C CA . LEU A 1 124 ? 11.466 -7.169 7.847 1.00 75.56 124 LEU A CA 1
ATOM 924 C C . LEU A 1 124 ? 11.760 -8.483 7.119 1.00 75.56 124 LEU A C 1
ATOM 926 O O . LEU A 1 124 ? 12.912 -8.890 7.021 1.00 75.56 124 LEU A O 1
ATOM 930 N N . VAL A 1 125 ? 10.721 -9.149 6.613 1.00 79.62 125 VAL A N 1
ATOM 931 C CA . VAL A 1 125 ? 10.877 -10.425 5.902 1.00 79.62 125 VAL A CA 1
ATOM 932 C C . VAL A 1 125 ? 11.705 -10.237 4.632 1.00 79.62 125 VAL A C 1
ATOM 934 O O . VAL A 1 125 ? 12.568 -11.060 4.348 1.00 79.62 125 VAL A O 1
ATOM 937 N N . ILE A 1 126 ? 11.488 -9.139 3.901 1.00 82.88 126 ILE A N 1
ATOM 938 C CA . ILE A 1 126 ? 12.289 -8.793 2.720 1.00 82.88 126 ILE A CA 1
ATOM 939 C C 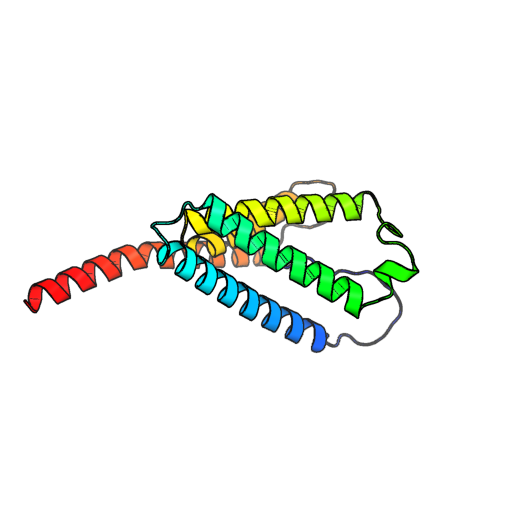. ILE A 1 126 ? 13.750 -8.552 3.111 1.00 82.88 126 ILE A C 1
ATOM 941 O O . ILE A 1 126 ? 14.630 -9.109 2.466 1.00 82.88 126 ILE A O 1
ATOM 945 N N . TYR A 1 127 ? 14.006 -7.798 4.183 1.00 77.69 127 TYR A N 1
ATOM 946 C CA . TYR A 1 127 ? 15.362 -7.552 4.676 1.00 77.69 127 TYR A CA 1
ATOM 947 C C . TYR A 1 127 ? 16.084 -8.857 5.046 1.00 77.69 127 TYR A C 1
ATOM 949 O O . TYR A 1 127 ? 17.207 -9.096 4.616 1.00 77.69 127 TYR A O 1
ATOM 957 N N . LEU A 1 128 ? 15.418 -9.755 5.777 1.00 74.38 128 LEU A N 1
ATOM 958 C CA . LEU A 1 128 ? 15.985 -11.065 6.110 1.00 74.38 128 LEU A CA 1
ATOM 959 C C . LEU A 1 128 ? 16.232 -11.920 4.861 1.00 74.38 128 LEU A C 1
ATOM 961 O O . LEU A 1 128 ? 17.245 -12.606 4.783 1.00 74.38 128 LEU A O 1
ATOM 965 N N . ALA A 1 129 ? 15.334 -11.870 3.875 1.00 77.81 129 ALA A N 1
ATOM 966 C CA . ALA A 1 129 ? 15.524 -12.573 2.612 1.00 77.81 129 ALA A CA 1
ATOM 967 C C . ALA A 1 129 ? 16.723 -12.026 1.820 1.00 77.81 129 ALA A C 1
ATOM 969 O O . ALA A 1 129 ? 17.447 -12.820 1.234 1.00 77.81 129 ALA A O 1
ATOM 970 N N . GLN A 1 130 ? 16.958 -10.710 1.830 1.00 76.38 130 GLN A N 1
ATOM 971 C CA . GLN A 1 130 ? 18.119 -10.085 1.183 1.00 76.38 130 GLN A CA 1
ATOM 972 C C . GLN A 1 130 ? 19.435 -10.504 1.843 1.00 76.38 130 GLN A C 1
ATOM 974 O O . GLN A 1 130 ? 20.363 -10.871 1.141 1.00 76.38 130 GLN A O 1
ATOM 979 N N . VAL A 1 131 ? 19.480 -10.554 3.176 1.00 75.31 131 VAL A N 1
ATOM 980 C CA . VAL A 1 131 ? 20.678 -10.982 3.921 1.00 75.31 131 VAL A CA 1
ATOM 981 C C . VAL A 1 131 ? 20.976 -12.481 3.748 1.00 75.31 131 VAL A C 1
ATOM 983 O O . VAL A 1 131 ? 22.131 -12.897 3.782 1.00 75.31 131 VAL A O 1
ATOM 986 N N . ILE A 1 132 ? 19.946 -13.326 3.606 1.00 75.94 132 ILE A N 1
ATOM 987 C CA . ILE A 1 132 ? 20.108 -14.791 3.515 1.00 75.94 132 ILE A CA 1
ATOM 988 C C . ILE A 1 132 ? 20.361 -15.258 2.074 1.00 75.94 132 ILE A C 1
ATOM 990 O O . ILE A 1 132 ? 21.046 -16.262 1.864 1.00 75.94 132 ILE A O 1
ATOM 994 N N . LEU A 1 133 ? 19.771 -14.595 1.074 1.00 74.00 133 LEU A N 1
ATOM 995 C CA . LEU A 1 133 ? 19.865 -15.032 -0.316 1.00 74.00 133 LEU A CA 1
ATOM 996 C C . LEU A 1 133 ? 21.192 -14.577 -0.945 1.00 74.00 133 LEU A C 1
ATOM 998 O O . LEU A 1 133 ? 21.413 -13.380 -1.083 1.00 74.00 133 LEU A O 1
ATOM 1002 N N . PRO A 1 134 ? 22.010 -15.502 -1.481 1.00 61.66 134 PRO A N 1
ATOM 1003 C CA . PRO A 1 134 ? 23.321 -15.191 -2.064 1.00 61.66 134 PRO A CA 1
ATOM 1004 C C . PRO A 1 134 ? 23.257 -14.385 -3.376 1.00 61.66 134 PRO A C 1
ATOM 1006 O O . PRO A 1 134 ? 24.286 -14.113 -3.983 1.00 61.66 134 PRO A O 1
ATOM 1009 N N . SER A 1 135 ? 22.055 -14.045 -3.855 1.00 66.94 135 SER A N 1
ATOM 1010 C CA . SER A 1 135 ? 21.842 -13.184 -5.025 1.00 66.94 135 SER A CA 1
ATOM 1011 C C . SER A 1 135 ? 21.835 -11.690 -4.694 1.00 66.94 135 SER A C 1
ATOM 1013 O O . SER A 1 135 ? 21.848 -10.883 -5.620 1.00 66.94 135 SER A O 1
ATOM 1015 N N . PHE A 1 136 ? 21.786 -11.320 -3.413 1.00 65.38 136 PHE A N 1
ATOM 1016 C CA . PHE A 1 136 ? 21.880 -9.937 -2.958 1.00 65.38 136 PHE A CA 1
ATOM 1017 C C . PHE A 1 136 ? 23.172 -9.795 -2.145 1.00 65.38 136 PHE A C 1
ATOM 1019 O O . PHE A 1 136 ? 23.404 -10.561 -1.217 1.00 65.38 136 PHE A O 1
ATOM 1026 N N . GLU A 1 137 ? 24.033 -8.844 -2.509 1.00 60.97 137 GLU A N 1
ATOM 1027 C CA . GLU A 1 137 ? 25.304 -8.564 -1.813 1.00 60.97 137 GLU A CA 1
ATOM 1028 C C . GLU A 1 137 ? 25.097 -7.746 -0.518 1.00 60.97 137 GLU A C 1
ATOM 1030 O O . GLU A 1 137 ? 26.016 -7.085 -0.042 1.00 60.97 137 GLU A O 1
ATOM 1035 N N . ASP A 1 138 ? 23.884 -7.750 0.044 1.00 64.25 138 ASP A N 1
ATOM 1036 C CA . ASP A 1 138 ? 23.555 -6.953 1.224 1.00 64.25 138 ASP A CA 1
ATOM 1037 C C . ASP A 1 138 ? 24.125 -7.623 2.486 1.00 64.25 138 ASP A C 1
ATOM 1039 O O . ASP A 1 138 ? 23.696 -8.705 2.899 1.00 64.25 138 ASP A O 1
ATOM 1043 N N . GLU A 1 139 ? 25.092 -6.965 3.126 1.00 72.00 139 GLU A N 1
ATOM 1044 C CA . GLU A 1 139 ? 25.627 -7.397 4.416 1.00 72.00 139 GLU A CA 1
ATOM 1045 C C . GLU A 1 139 ? 24.621 -7.148 5.551 1.00 72.00 139 GLU A C 1
ATOM 1047 O O . GLU A 1 139 ? 23.801 -6.227 5.522 1.00 72.00 139 GLU A O 1
ATOM 1052 N N . PHE A 1 140 ? 24.680 -7.979 6.594 1.00 74.56 140 PHE A N 1
ATOM 1053 C CA . PHE A 1 140 ? 23.806 -7.814 7.750 1.00 74.56 140 PHE A CA 1
ATOM 1054 C C . PHE A 1 140 ? 24.171 -6.556 8.547 1.00 74.56 140 PHE A C 1
ATOM 1056 O O . PHE A 1 140 ? 25.129 -6.536 9.322 1.00 74.56 140 PHE A O 1
ATOM 1063 N N . GLU A 1 141 ? 23.336 -5.529 8.436 1.00 75.44 141 GLU A N 1
ATOM 1064 C CA . GLU A 1 141 ? 23.467 -4.301 9.205 1.00 75.44 141 GLU A CA 1
ATOM 1065 C C . GLU A 1 141 ? 22.595 -4.316 10.469 1.00 75.44 141 GLU A C 1
ATOM 1067 O O . GLU A 1 141 ? 21.360 -4.254 10.437 1.00 75.44 141 GLU A O 1
ATOM 1072 N N . VAL A 1 142 ? 23.252 -4.324 11.630 1.00 76.62 142 VAL A N 1
ATOM 1073 C CA . VAL A 1 142 ? 22.590 -4.241 12.944 1.00 76.62 142 VAL A CA 1
ATOM 1074 C C . VAL A 1 142 ? 21.673 -3.008 13.078 1.00 76.62 142 VAL A C 1
ATOM 1076 O O . VAL A 1 142 ? 20.558 -3.173 13.581 1.00 76.62 142 VAL A O 1
ATOM 1079 N N . PRO A 1 143 ? 22.052 -1.790 12.626 1.00 79.25 143 PRO A N 1
ATOM 1080 C CA . PRO A 1 143 ? 21.178 -0.615 12.716 1.00 79.25 143 PRO A CA 1
ATOM 1081 C C . PRO A 1 143 ? 19.866 -0.779 11.940 1.00 79.25 143 PRO A C 1
ATOM 1083 O O . PRO A 1 143 ? 18.798 -0.426 12.446 1.00 79.25 143 PRO A O 1
ATOM 1086 N N . THR A 1 144 ? 19.932 -1.363 10.743 1.00 75.00 144 THR A N 1
ATOM 1087 C CA . THR A 1 144 ? 18.768 -1.613 9.884 1.00 75.00 144 THR A CA 1
ATOM 1088 C C . THR A 1 144 ? 17.842 -2.652 10.515 1.00 75.00 144 THR A C 1
ATOM 1090 O O . THR A 1 144 ? 16.633 -2.433 10.607 1.00 75.00 144 THR A O 1
ATOM 1093 N N . PHE A 1 145 ? 18.402 -3.729 11.072 1.00 76.75 145 PHE A N 1
ATOM 1094 C CA . PHE A 1 145 ? 17.633 -4.725 11.819 1.00 76.75 145 PHE A CA 1
ATOM 1095 C C . PHE A 1 145 ? 16.931 -4.130 13.054 1.00 76.75 145 PHE A C 1
ATOM 1097 O O . PHE A 1 145 ? 15.726 -4.324 13.245 1.00 76.75 145 PHE A O 1
ATOM 1104 N N . LEU A 1 146 ? 17.660 -3.366 13.876 1.00 79.62 146 LEU A N 1
ATOM 1105 C CA . LEU A 1 146 ? 17.118 -2.729 15.081 1.00 79.62 146 LEU A CA 1
ATOM 1106 C C . LEU A 1 146 ? 16.025 -1.706 14.751 1.00 79.62 146 LEU A C 1
ATOM 1108 O O . LEU A 1 146 ? 14.996 -1.683 15.423 1.00 79.62 146 LEU A O 1
ATOM 1112 N N . SER A 1 147 ? 16.209 -0.906 13.698 1.00 78.44 147 SER A N 1
ATOM 1113 C CA . SER A 1 147 ? 15.209 0.042 13.192 1.00 78.44 147 SER A CA 1
ATOM 1114 C C . SER A 1 147 ? 13.871 -0.647 12.902 1.00 78.44 147 SER A C 1
ATOM 1116 O O . SER A 1 147 ? 12.825 -0.242 13.417 1.00 78.44 147 SER A O 1
ATOM 1118 N N . VAL A 1 148 ? 13.894 -1.749 12.147 1.00 73.81 148 VAL A N 1
ATOM 1119 C CA . VAL A 1 148 ? 12.668 -2.473 11.786 1.00 73.81 148 VAL A CA 1
ATOM 1120 C C . VAL A 1 148 ? 12.046 -3.175 13.002 1.00 73.81 148 VAL A C 1
ATOM 1122 O O . VAL A 1 148 ? 10.822 -3.158 13.158 1.00 73.81 148 VAL A O 1
ATOM 1125 N N . MET A 1 149 ? 12.861 -3.727 13.908 1.00 77.81 149 MET A N 1
ATOM 1126 C CA . MET A 1 149 ? 12.390 -4.296 15.180 1.00 77.81 149 MET A CA 1
ATOM 1127 C C . MET A 1 149 ? 11.667 -3.264 16.049 1.00 77.81 149 MET A C 1
ATOM 1129 O O . MET A 1 149 ? 10.578 -3.544 16.554 1.00 77.81 149 MET A O 1
ATOM 1133 N N . VAL A 1 150 ? 12.222 -2.056 16.188 1.00 83.38 150 VAL A N 1
ATOM 1134 C CA . VAL A 1 150 ? 11.596 -0.964 16.949 1.00 83.38 150 VAL A CA 1
ATOM 1135 C C . VAL A 1 150 ? 10.246 -0.589 16.349 1.00 83.38 150 VAL A C 1
ATOM 1137 O O . VAL A 1 150 ? 9.286 -0.401 17.098 1.00 83.38 150 VAL A O 1
ATOM 1140 N N . VAL A 1 151 ? 10.129 -0.531 15.020 1.00 76.56 151 VAL A N 1
ATOM 1141 C CA . VAL A 1 151 ? 8.846 -0.264 14.353 1.00 76.56 151 VAL A CA 1
ATOM 1142 C C . VAL A 1 151 ? 7.825 -1.350 14.698 1.00 76.56 151 VAL A C 1
ATOM 1144 O O . VAL A 1 151 ? 6.727 -1.028 15.148 1.00 76.56 151 VAL A O 1
ATOM 1147 N N . ILE A 1 152 ? 8.177 -2.631 14.571 1.00 76.12 152 ILE A N 1
ATOM 1148 C CA . ILE A 1 152 ? 7.255 -3.740 14.867 1.00 76.12 152 ILE A CA 1
ATOM 1149 C C . ILE A 1 152 ? 6.815 -3.724 16.335 1.00 76.12 152 ILE A C 1
ATOM 1151 O O . ILE A 1 152 ? 5.618 -3.829 16.618 1.00 76.12 152 ILE A O 1
ATOM 1155 N N . LEU A 1 153 ? 7.754 -3.547 17.267 1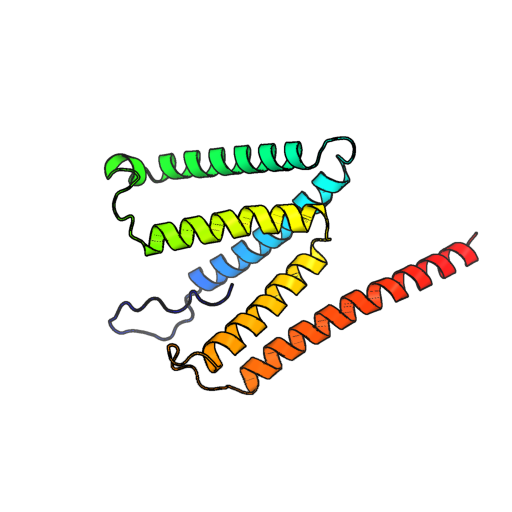.00 81.25 153 LEU A N 1
ATOM 1156 C CA . LEU A 1 153 ? 7.457 -3.473 18.699 1.00 81.25 153 LEU A CA 1
ATOM 1157 C C . LEU A 1 153 ? 6.567 -2.274 19.031 1.00 81.25 153 LEU A C 1
ATOM 1159 O O . LEU A 1 153 ? 5.592 -2.425 19.763 1.00 81.25 153 LEU A O 1
ATOM 1163 N N . SER A 1 154 ? 6.844 -1.108 18.444 1.00 80.06 154 SER A N 1
ATOM 1164 C CA . SER A 1 154 ? 6.058 0.110 18.663 1.00 80.06 154 SER A CA 1
ATOM 1165 C C . SER A 1 154 ? 4.611 -0.062 18.207 1.00 80.06 154 SER A C 1
ATOM 1167 O O . SER A 1 154 ? 3.683 0.284 18.939 1.00 80.06 154 SER A O 1
ATOM 1169 N N . VAL A 1 155 ? 4.388 -0.645 17.023 1.00 73.19 155 VAL A N 1
ATOM 1170 C CA . VAL A 1 155 ? 3.017 -0.840 16.536 1.00 73.19 155 VAL A CA 1
ATOM 1171 C C . VAL A 1 155 ? 2.305 -1.977 17.284 1.00 73.19 155 VAL A C 1
ATOM 1173 O O . VAL A 1 155 ? 1.115 -1.863 17.580 1.00 73.19 155 VAL A O 1
ATOM 1176 N N . THR A 1 156 ? 3.021 -3.028 17.691 1.00 78.00 156 THR A N 1
ATOM 1177 C CA . THR A 1 156 ? 2.462 -4.102 18.537 1.00 78.00 156 THR A CA 1
ATOM 1178 C C . THR A 1 156 ? 2.039 -3.576 19.913 1.00 78.00 156 THR A C 1
ATOM 1180 O O . THR A 1 156 ? 0.948 -3.894 20.396 1.00 78.00 156 THR A O 1
ATOM 1183 N N . ALA A 1 157 ? 2.858 -2.718 20.529 1.00 83.69 157 ALA A N 1
ATOM 1184 C CA . ALA A 1 157 ? 2.535 -2.047 21.785 1.00 83.69 157 ALA A CA 1
ATOM 1185 C C . ALA A 1 157 ? 1.309 -1.129 21.636 1.00 83.69 157 ALA A C 1
ATOM 1187 O O . ALA A 1 157 ? 0.416 -1.125 22.488 1.00 83.69 157 ALA A O 1
ATOM 1188 N N . TYR A 1 158 ? 1.203 -0.408 20.517 1.00 77.62 158 TYR A N 1
ATOM 1189 C CA . TYR A 1 158 ? 0.038 0.420 20.210 1.00 77.62 158 TYR A CA 1
ATOM 1190 C C . TYR A 1 158 ? -1.255 -0.403 20.076 1.00 77.62 158 TYR A C 1
ATOM 1192 O O . TYR A 1 158 ? -2.265 -0.067 20.691 1.00 77.62 158 TYR A O 1
ATOM 1200 N N . VAL A 1 159 ? -1.239 -1.521 19.343 1.00 75.00 159 VAL A N 1
ATOM 1201 C CA . VAL A 1 159 ? -2.424 -2.394 19.226 1.00 75.00 159 VAL A CA 1
ATOM 1202 C C . VAL A 1 159 ? -2.806 -3.006 20.570 1.00 75.00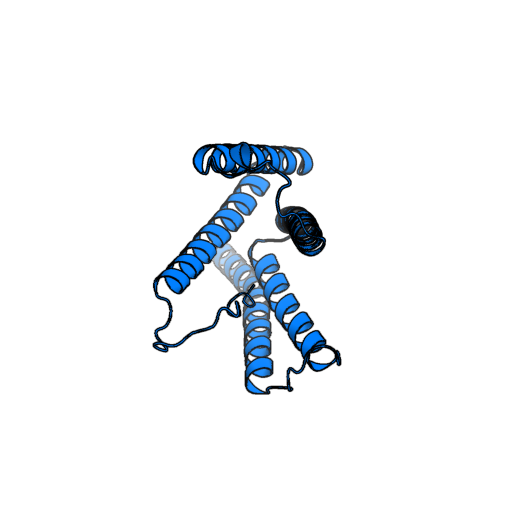 159 VAL A C 1
ATOM 1204 O O . VAL A 1 159 ? -3.982 -3.018 20.932 1.00 75.00 159 VAL A O 1
ATOM 1207 N N . SER A 1 160 ? -1.818 -3.458 21.341 1.00 78.50 160 SER A N 1
ATOM 1208 C CA . SER A 1 160 ? -2.059 -4.039 22.665 1.00 78.50 160 SER A CA 1
ATOM 1209 C C . SER A 1 160 ? -2.688 -3.016 23.618 1.00 78.50 160 SER A C 1
ATOM 1211 O O . SER A 1 160 ? -3.647 -3.334 24.324 1.00 78.50 160 SER A O 1
ATOM 1213 N N . SER A 1 161 ? -2.217 -1.765 23.584 1.00 80.88 161 SER A N 1
ATOM 1214 C CA . SER A 1 161 ? -2.738 -0.691 24.437 1.00 80.88 161 SER A CA 1
ATOM 1215 C C . SER A 1 161 ? -4.153 -0.241 24.063 1.00 80.88 161 SER A C 1
ATOM 1217 O O . SER A 1 161 ? -4.923 0.072 24.969 1.00 80.88 161 SER A O 1
ATOM 1219 N N . LYS A 1 162 ? -4.566 -0.300 22.784 1.00 75.81 162 LYS A N 1
ATOM 1220 C CA . LYS A 1 162 ? -5.957 0.005 22.382 1.00 75.81 162 LYS A CA 1
ATOM 1221 C C . LYS A 1 162 ? -6.987 -0.803 23.169 1.00 75.81 162 LYS A C 1
ATOM 1223 O O . LYS A 1 162 ? -7.946 -0.235 23.682 1.00 75.81 162 LYS A O 1
ATOM 1228 N N . SER A 1 163 ? -6.758 -2.108 23.319 1.00 75.62 163 SER A N 1
ATOM 1229 C CA . SER A 1 163 ? -7.679 -2.992 24.044 1.00 75.62 163 SER A CA 1
ATOM 1230 C C . SER A 1 163 ? -7.828 -2.619 25.527 1.00 75.62 163 SER A C 1
ATOM 1232 O O . SER A 1 163 ? -8.902 -2.770 26.112 1.00 75.62 163 SER A O 1
ATOM 1234 N N . VAL A 1 164 ? -6.758 -2.099 26.135 1.00 79.81 164 VAL A N 1
ATOM 1235 C CA . VAL A 1 164 ? -6.731 -1.651 27.533 1.00 79.81 164 VAL A CA 1
ATOM 1236 C C . VAL A 1 164 ? -7.433 -0.302 27.673 1.00 79.81 164 VAL A C 1
ATOM 1238 O O . VAL A 1 164 ? -8.255 -0.132 28.571 1.00 79.81 164 VAL A O 1
ATOM 1241 N N . VAL A 1 165 ? -7.170 0.632 26.756 1.00 79.12 165 VAL A N 1
ATOM 1242 C CA . VAL A 1 165 ? -7.793 1.963 26.741 1.00 79.12 165 VAL A CA 1
ATOM 1243 C C . VAL A 1 165 ? -9.304 1.865 26.516 1.00 79.12 165 VAL A C 1
ATOM 1245 O O . VAL A 1 165 ? -10.065 2.519 27.222 1.00 79.12 165 VAL A O 1
ATOM 1248 N N . GLU A 1 166 ? -9.767 1.010 25.602 1.00 77.00 166 GLU A N 1
ATOM 1249 C CA . GLU A 1 166 ? -11.203 0.792 25.379 1.00 77.00 166 GLU A CA 1
ATOM 1250 C C . GLU A 1 166 ? -11.904 0.199 26.607 1.00 77.00 166 GLU A C 1
ATOM 1252 O O . GLU A 1 166 ? -13.021 0.602 26.942 1.00 77.00 166 GLU A O 1
ATOM 1257 N N . LYS A 1 167 ? -11.253 -0.741 27.306 1.00 78.44 167 LYS A N 1
ATOM 1258 C CA . LYS A 1 167 ? -11.770 -1.284 28.570 1.00 78.44 167 LYS A CA 1
ATOM 1259 C C . LYS A 1 167 ? -11.858 -0.194 29.637 1.00 78.44 167 LYS A C 1
ATOM 1261 O O . LYS A 1 167 ? -12.910 -0.062 30.257 1.00 78.44 167 LYS A O 1
ATOM 1266 N N . ALA A 1 168 ? -10.813 0.615 29.801 1.00 78.56 168 ALA A N 1
ATOM 1267 C CA . ALA A 1 168 ? -10.805 1.728 30.750 1.00 78.56 168 ALA A CA 1
ATOM 1268 C C . ALA A 1 168 ? -11.919 2.750 30.450 1.00 78.56 168 ALA A C 1
ATOM 1270 O O . ALA A 1 168 ? -12.675 3.120 31.342 1.00 78.56 168 ALA A O 1
ATOM 1271 N N . GLN A 1 169 ? -12.114 3.120 29.180 1.00 79.81 169 GLN A N 1
ATOM 1272 C CA . GLN A 1 169 ? -13.187 4.033 28.769 1.00 79.81 169 GLN A CA 1
ATOM 1273 C C . GLN A 1 169 ? -14.596 3.477 29.028 1.00 79.81 169 GLN A C 1
ATOM 1275 O O . GLN A 1 169 ? -15.510 4.244 29.336 1.00 79.81 169 GLN A O 1
ATOM 1280 N N . LYS A 1 170 ? -14.803 2.159 28.894 1.00 76.69 170 LYS A N 1
ATOM 1281 C CA . LYS A 1 170 ? -16.084 1.519 29.242 1.00 76.69 170 LYS A CA 1
ATOM 1282 C C . LYS A 1 170 ? -16.354 1.574 30.746 1.00 76.69 170 LYS A C 1
ATOM 1284 O O . LYS A 1 170 ? -17.485 1.862 31.127 1.00 76.69 170 LYS A O 1
ATOM 1289 N N . PHE A 1 171 ? -15.335 1.350 31.576 1.00 78.19 171 PHE A N 1
ATOM 1290 C CA . PHE A 1 171 ? -15.447 1.488 33.032 1.00 78.19 171 PHE A CA 1
ATOM 1291 C C . PHE A 1 171 ? -15.772 2.932 33.448 1.00 78.19 171 PHE A C 1
ATOM 1293 O O . PHE A 1 171 ? -16.713 3.139 34.211 1.00 78.19 171 PHE A O 1
ATOM 1300 N N . ASP A 1 172 ? -15.096 3.930 32.872 1.00 77.06 172 ASP A N 1
ATOM 1301 C CA . ASP A 1 172 ? -15.359 5.350 33.158 1.00 77.06 172 ASP A CA 1
ATOM 1302 C C . ASP A 1 172 ? -16.765 5.807 32.741 1.00 77.06 172 ASP A C 1
ATOM 1304 O O . ASP A 1 172 ? -17.372 6.650 33.402 1.00 77.06 172 ASP A O 1
ATOM 1308 N N . LYS A 1 173 ? -17.310 5.265 31.643 1.00 76.00 173 LYS A N 1
ATOM 1309 C CA . LYS A 1 173 ? -18.696 5.538 31.228 1.00 76.00 173 LYS A CA 1
ATOM 1310 C C . LYS A 1 173 ? -19.719 4.852 32.132 1.00 76.00 173 LYS A C 1
ATOM 1312 O O . LYS A 1 173 ? -20.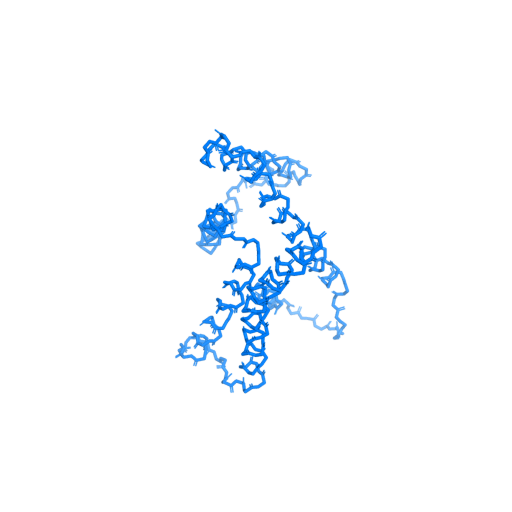754 5.449 32.400 1.00 76.00 173 LYS A O 1
ATOM 1317 N N . GLY A 1 174 ? -19.428 3.641 32.608 1.00 69.62 174 GLY A N 1
ATOM 1318 C CA . GLY A 1 174 ? -20.283 2.918 33.554 1.00 69.62 174 GLY A CA 1
ATOM 1319 C C . GLY A 1 174 ? -20.338 3.554 34.946 1.00 69.62 174 GLY A C 1
ATOM 1320 O O . GLY A 1 174 ? -21.345 3.425 35.620 1.00 69.62 174 GLY A O 1
ATOM 1321 N N . LEU A 1 175 ? -19.292 4.280 35.353 1.00 63.34 175 LEU A N 1
ATOM 1322 C CA . LEU A 1 175 ? -19.254 5.058 36.601 1.00 63.34 175 LEU A CA 1
ATOM 1323 C C . LEU A 1 175 ? -20.013 6.394 36.530 1.00 63.34 175 LEU A C 1
ATOM 1325 O O . LEU A 1 175 ? -20.263 7.007 37.564 1.00 63.34 175 LEU A O 1
ATOM 1329 N N . LYS A 1 176 ? -20.333 6.874 35.321 1.00 56.81 176 LYS A N 1
ATOM 1330 C CA . LYS A 1 176 ? -21.060 8.134 35.082 1.00 56.81 176 LYS A CA 1
ATOM 1331 C C . LYS A 1 176 ? -22.552 7.936 34.776 1.00 56.81 176 LYS A C 1
ATOM 1333 O O . LYS A 1 176 ? -23.234 8.936 34.553 1.00 56.81 176 LYS A O 1
ATOM 1338 N N . ALA A 1 177 ? -23.021 6.691 34.713 1.00 50.44 177 ALA A N 1
ATOM 1339 C CA . ALA A 1 177 ? -24.429 6.321 34.560 1.00 50.44 177 ALA A CA 1
ATOM 1340 C C . ALA A 1 177 ? -25.023 5.961 35.927 1.00 50.44 177 ALA A C 1
ATOM 1342 O O . ALA A 1 177 ? -26.214 6.276 36.132 1.00 50.44 177 ALA A O 1
#

Organism: NCBI:txid73915

pLDDT: mean 73.59, std 12.96, range [29.5, 87.5]

InterPro domains:
  IPR007271 Nucleotide-sugar transporter [PF04142] (18-158)
  IPR007271 Nucleotide-sugar transporter [PTHR10231] (18-166)

Secondary structure (DSSP, 8-state):
------------------HHHHHHHHHHHHHHHHHHHHHHHHHHHTTTS-HHHHHHHHHHHHHHHHHHHHHHH-HHHHS-TTTT--HHHHHHHHHHHHHHHHHHHHHHHS-HHHHHHHHHHHHHHHHHHHHHSTTS-----HHHHHHHHHHHHHHHHHHHHHHHHHHHHHHHHHTT-

Foldseek 3Di:
DPPPPDDDDDDDDDPDDPVVVVVVVVVVVVVVLVVLQVLLVVLVVPVVDDLVVSLVVVVVVVVVVVVVVCVVVVVCVVVDVCPPDDPVNVVVVVVCVVCVVVLSVCSNVDPSLVSVLVVLVVVLVVVVCLCPDPVHPDHDDPVVNVVSVCVNVVSVVVVVVVVVVVVVVVVVVVVVD

Sequence (177 aa):
CVYMIGGSSGGGGDGGIPIMGVINVLLKVTVSCFCAVLSDKFMKDYKDEPIYVQLVQFKCAWCATILALTFIDGKTWQNGFFTGWSGVTVGVLTSFTVKGWSTMYLLAILDSVLKNIGEATAVLVIYLAQVILPSFEDEFEVPTFLSVMVVILSVTAYVSSKSVVEKAQKFDKGLKA